Protein AF-A0A8T6U3K4-F1 (afdb_monomer)

Mean predicted aligned error: 3.11 Å

Secondary structure (DSSP, 8-state):
-HHHHHHHTT--SEEEEEES-IIIIIHHHHTT--SSTTSSS-EEEE--SHHHHHHHHHH-TTSEEEEEE-HHHHTSS-EEEEEEEEHHHHHHHHHHTT--

Foldseek 3Di:
DVVVVCVVVVQWLAEEEEEDDVPPFQVVVQVPADPDNRHRDYHYDYPDDLVRLLVVLVVCQPHFYWYWYDCRVVVHHIDTDDDRDGSVVVNVVSVVVVVD

Solvent-accessible surface area (backbone atoms only — not comparable to full-atom values): 5506 Å² total; per-residue (Å²): 101,66,63,61,53,38,60,75,66,57,48,42,55,20,36,36,32,31,28,58,42,66,70,66,36,32,53,70,44,43,76,68,41,57,93,57,87,83,46,82,45,45,39,56,43,63,40,78,44,73,69,51,42,50,54,54,34,68,74,40,54,90,22,38,29,35,35,30,38,15,31,80,68,61,80,54,56,60,41,83,75,47,66,82,37,54,22,61,59,55,48,50,54,58,55,62,65,68,77,109

Radius of gyration: 12.82 Å; Cα contacts (8 Å, |Δi|>4): 175; chains: 1; bounding box: 36×32×25 Å

Structure (mmCIF, N/CA/C/O backbone):
data_AF-A0A8T6U3K4-F1
#
_entry.id   AF-A0A8T6U3K4-F1
#
loop_
_atom_site.group_PDB
_atom_site.id
_atom_site.type_symbol
_atom_site.label_atom_id
_atom_site.label_alt_id
_atom_site.label_comp_id
_atom_site.label_asym_id
_atom_site.label_entity_id
_atom_site.label_seq_id
_atom_site.pdbx_PDB_ins_code
_atom_site.Cartn_x
_atom_site.Cartn_y
_atom_site.Cartn_z
_atom_site.occupancy
_atom_site.B_iso_or_equiv
_atom_site.auth_seq_id
_atom_site.auth_comp_id
_atom_site.auth_asym_id
_atom_site.auth_atom_id
_atom_site.pdbx_PDB_model_num
ATOM 1 N N . ASP A 1 1 ? 14.434 2.716 -4.296 1.00 89.56 1 ASP A N 1
ATOM 2 C CA . ASP A 1 1 ? 13.734 1.428 -4.486 1.00 89.56 1 ASP A CA 1
ATOM 3 C C . ASP A 1 1 ? 12.615 1.331 -3.445 1.00 89.56 1 ASP A C 1
ATOM 5 O O . ASP A 1 1 ? 12.743 1.958 -2.400 1.00 89.56 1 ASP A O 1
ATOM 9 N N . ILE A 1 2 ? 11.529 0.612 -3.729 1.00 95.19 2 ILE A N 1
ATOM 10 C CA . ILE A 1 2 ? 10.450 0.327 -2.771 1.00 95.19 2 ILE A CA 1
ATOM 11 C C . ILE A 1 2 ? 10.934 -0.580 -1.630 1.00 95.19 2 ILE A C 1
ATOM 13 O O . ILE A 1 2 ? 10.444 -0.462 -0.512 1.00 95.19 2 ILE A O 1
ATOM 17 N N . ARG A 1 3 ? 11.931 -1.442 -1.887 1.00 95.31 3 ARG A N 1
ATOM 18 C CA . ARG A 1 3 ? 12.519 -2.323 -0.864 1.00 95.31 3 ARG A CA 1
ATOM 19 C C . ARG A 1 3 ? 13.168 -1.541 0.276 1.00 95.31 3 ARG A C 1
ATOM 21 O O . ARG A 1 3 ? 12.911 -1.852 1.429 1.00 95.31 3 ARG A O 1
ATOM 28 N N . ASN A 1 4 ? 13.894 -0.468 -0.048 1.00 95.00 4 ASN A N 1
ATOM 29 C CA . ASN A 1 4 ? 14.559 0.375 0.950 1.00 95.00 4 ASN A CA 1
ATOM 30 C C . ASN A 1 4 ? 13.559 0.934 1.971 1.00 95.00 4 ASN A C 1
ATOM 32 O O . ASN A 1 4 ? 13.791 0.845 3.169 1.00 95.00 4 ASN A O 1
ATOM 36 N N . ILE A 1 5 ? 12.420 1.458 1.502 1.00 95.75 5 ILE A N 1
ATOM 37 C CA . ILE A 1 5 ? 11.404 1.991 2.418 1.00 95.75 5 ILE A CA 1
ATOM 38 C C . ILE A 1 5 ? 10.606 0.879 3.110 1.00 95.75 5 ILE A C 1
ATOM 40 O O . ILE A 1 5 ? 10.125 1.076 4.218 1.00 95.75 5 I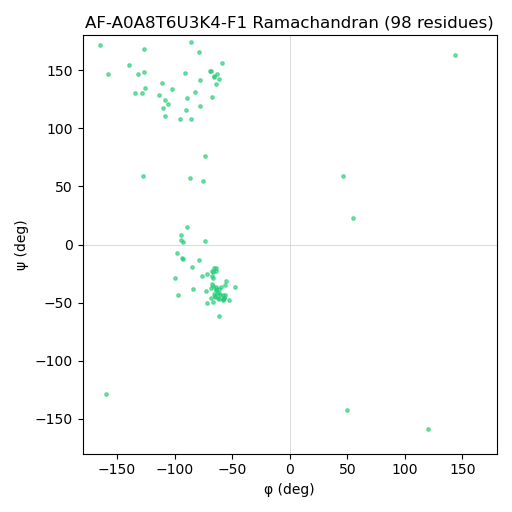LE A O 1
ATOM 44 N N . ALA A 1 6 ? 10.470 -0.299 2.496 1.00 96.38 6 ALA A N 1
ATOM 45 C CA . ALA A 1 6 ? 9.826 -1.437 3.145 1.00 96.38 6 ALA A CA 1
ATOM 46 C C . ALA A 1 6 ? 10.641 -1.959 4.338 1.00 96.38 6 ALA A C 1
ATOM 48 O O . ALA A 1 6 ? 10.050 -2.367 5.338 1.00 96.38 6 ALA A O 1
ATOM 49 N N . GLU A 1 7 ? 11.971 -1.918 4.233 1.00 95.69 7 GLU A N 1
ATOM 50 C CA . GLU A 1 7 ? 12.906 -2.218 5.319 1.00 95.69 7 GLU A CA 1
ATOM 51 C C . GLU A 1 7 ? 12.904 -1.108 6.378 1.00 95.69 7 GLU A C 1
ATOM 53 O O . GLU A 1 7 ? 12.690 -1.395 7.553 1.00 95.69 7 GLU A O 1
ATOM 58 N N . GLU A 1 8 ? 13.053 0.157 5.966 1.00 96.56 8 GLU A N 1
ATOM 59 C CA . GLU A 1 8 ? 13.086 1.324 6.862 1.00 96.56 8 GLU A CA 1
ATOM 60 C C . GLU A 1 8 ? 11.827 1.438 7.734 1.00 96.56 8 GLU A C 1
ATOM 62 O O . GLU A 1 8 ? 11.917 1.635 8.945 1.00 96.56 8 GLU A O 1
ATOM 67 N N . TYR A 1 9 ? 10.647 1.267 7.132 1.00 96.69 9 TYR A N 1
ATOM 68 C CA . TYR A 1 9 ? 9.358 1.356 7.826 1.00 96.69 9 TYR A CA 1
ATOM 69 C C . TYR A 1 9 ? 8.847 0.002 8.334 1.00 96.69 9 TYR A C 1
ATOM 71 O O . TYR A 1 9 ? 7.745 -0.066 8.881 1.00 96.69 9 TYR A O 1
ATOM 79 N N . ASN A 1 10 ? 9.619 -1.074 8.144 1.00 95.88 10 ASN A N 1
ATOM 80 C CA . ASN A 1 10 ? 9.281 -2.441 8.535 1.00 95.88 10 ASN A CA 1
ATOM 81 C C . ASN A 1 10 ? 7.842 -2.842 8.151 1.00 95.88 10 ASN A C 1
ATOM 83 O O . ASN A 1 10 ? 7.013 -3.184 8.998 1.00 95.88 10 ASN A O 1
ATOM 87 N N . PHE A 1 11 ? 7.525 -2.781 6.854 1.00 96.94 11 PHE A N 1
ATOM 88 C CA . PHE A 1 11 ? 6.155 -2.959 6.359 1.00 96.94 11 PHE A CA 1
ATOM 89 C C . PHE A 1 11 ? 5.488 -4.274 6.793 1.00 96.94 11 PHE A C 1
ATOM 91 O O . PHE A 1 11 ? 4.266 -4.287 6.954 1.00 96.94 11 PHE A O 1
ATOM 98 N N . GLY A 1 12 ? 6.240 -5.365 6.974 1.00 95.19 12 GLY A N 1
ATOM 99 C CA . GLY A 1 12 ? 5.717 -6.649 7.462 1.00 95.19 12 GLY A CA 1
ATOM 100 C C . GLY A 1 12 ? 4.466 -7.138 6.714 1.00 95.19 12 GLY A C 1
ATOM 101 O O . GLY A 1 12 ? 4.330 -6.948 5.504 1.00 95.19 12 GLY A O 1
ATOM 102 N N . LYS A 1 13 ? 3.513 -7.751 7.431 1.00 96.62 13 LYS A N 1
ATOM 103 C CA . LYS A 1 13 ? 2.196 -8.137 6.891 1.00 96.62 13 LYS A CA 1
ATOM 104 C C . LYS A 1 13 ? 1.286 -6.920 6.682 1.00 96.62 13 LYS A C 1
ATOM 106 O O . LYS A 1 13 ? 0.339 -6.689 7.433 1.00 96.62 13 LYS A O 1
ATOM 111 N N . SER A 1 14 ? 1.545 -6.160 5.627 1.00 98.00 14 SER A N 1
ATOM 112 C CA . SER A 1 14 ? 0.754 -4.981 5.266 1.00 98.00 14 SER A CA 1
ATOM 113 C C . SER A 1 14 ? 0.255 -5.012 3.825 1.00 98.00 14 SER A C 1
ATOM 115 O O . SER A 1 14 ? 0.628 -5.868 3.019 1.00 98.00 14 SER A O 1
ATOM 117 N N . LEU A 1 15 ? -0.659 -4.097 3.531 1.00 98.44 15 LEU A N 1
ATOM 118 C CA . LEU A 1 15 ? -1.090 -3.710 2.202 1.00 98.44 15 LEU A CA 1
ATOM 119 C C . LEU A 1 15 ? -0.470 -2.340 1.899 1.00 98.44 15 LEU A C 1
ATOM 121 O O . LEU A 1 15 ? -0.728 -1.366 2.601 1.00 98.44 15 LEU A O 1
ATOM 125 N N . VAL A 1 16 ? 0.323 -2.249 0.842 1.00 98.56 16 VAL A N 1
ATOM 126 C CA . VAL A 1 16 ? 0.995 -1.018 0.425 1.00 98.56 16 VAL A CA 1
ATOM 127 C C . VAL A 1 16 ? 0.328 -0.504 -0.848 1.00 98.56 16 VAL A C 1
ATOM 129 O O . VAL A 1 16 ? 0.425 -1.099 -1.923 1.00 98.56 16 VAL A O 1
ATOM 132 N N . LEU A 1 17 ? -0.378 0.611 -0.719 1.00 98.62 17 LEU A N 1
ATOM 133 C CA . LEU A 1 17 ? -1.077 1.295 -1.797 1.00 98.62 17 LEU A CA 1
ATOM 134 C C . LEU A 1 17 ? -0.115 2.240 -2.522 1.00 98.62 17 LEU A C 1
ATOM 136 O O . LEU A 1 17 ? 0.253 3.288 -1.989 1.00 98.62 17 LEU A O 1
ATOM 140 N N . ILE A 1 18 ? 0.277 1.877 -3.745 1.00 98.50 18 ILE A N 1
ATOM 141 C CA . ILE A 1 18 ? 1.196 2.662 -4.579 1.00 98.50 18 ILE A CA 1
ATOM 142 C C . ILE A 1 18 ? 0.407 3.644 -5.444 1.00 98.50 18 ILE A C 1
ATOM 144 O O . ILE A 1 18 ? -0.354 3.234 -6.325 1.00 98.50 18 ILE A O 1
ATOM 148 N N . ARG A 1 19 ? 0.613 4.943 -5.222 1.00 98.31 19 ARG A N 1
ATOM 149 C CA . ARG A 1 19 ? 0.092 6.035 -6.055 1.00 98.31 19 ARG A CA 1
ATOM 150 C C . ARG A 1 19 ? 1.085 6.406 -7.149 1.00 98.31 19 ARG A C 1
ATOM 152 O O . ARG A 1 19 ? 2.290 6.362 -6.926 1.00 98.31 19 ARG A O 1
ATOM 159 N N . GLY A 1 20 ? 0.565 6.837 -8.293 1.00 96.50 20 GLY A N 1
ATOM 160 C CA . GLY A 1 20 ? 1.356 7.243 -9.454 1.00 96.50 20 GLY A CA 1
ATOM 161 C C . GLY A 1 20 ? 1.048 6.397 -10.683 1.00 96.50 20 GLY A C 1
ATOM 162 O O . GLY A 1 20 ? -0.025 5.785 -10.789 1.00 96.50 20 GLY A O 1
ATOM 163 N N . ASN A 1 21 ? 1.984 6.377 -11.625 1.00 96.69 21 ASN A N 1
ATOM 164 C CA . ASN A 1 21 ? 1.819 5.692 -12.899 1.00 96.69 21 ASN A CA 1
ATOM 165 C C . ASN A 1 21 ? 1.801 4.167 -12.733 1.00 96.69 21 ASN A C 1
ATOM 167 O O . ASN A 1 21 ? 2.475 3.593 -11.879 1.00 96.69 21 ASN A O 1
ATOM 171 N N . ARG A 1 22 ? 1.060 3.476 -13.612 1.00 95.56 22 ARG A N 1
ATOM 172 C CA . ARG A 1 22 ? 1.059 2.004 -13.640 1.00 95.56 22 ARG A CA 1
ATOM 173 C C . ARG A 1 22 ? 2.477 1.469 -13.863 1.00 95.56 22 ARG A C 1
ATOM 175 O O . ARG A 1 22 ? 2.916 0.582 -13.144 1.00 95.56 22 ARG A O 1
ATOM 182 N N . HIS A 1 23 ? 3.181 2.029 -14.838 1.00 93.25 23 HIS A N 1
ATOM 183 C CA . HIS A 1 23 ? 4.606 1.826 -15.064 1.00 93.25 23 HIS A CA 1
ATOM 184 C C . HIS A 1 23 ? 5.283 3.209 -15.096 1.00 93.25 23 HIS A C 1
ATOM 186 O O . HIS A 1 23 ? 4.730 4.106 -15.737 1.00 93.25 23 HIS A O 1
ATOM 192 N N . PRO A 1 24 ? 6.428 3.407 -14.421 1.00 92.00 24 PRO A N 1
ATOM 193 C CA . PRO A 1 24 ? 7.208 2.384 -13.722 1.00 92.00 24 PRO A CA 1
ATOM 194 C C . PRO A 1 24 ? 6.750 2.083 -12.285 1.00 92.00 24 PRO A C 1
ATOM 196 O O . PRO A 1 24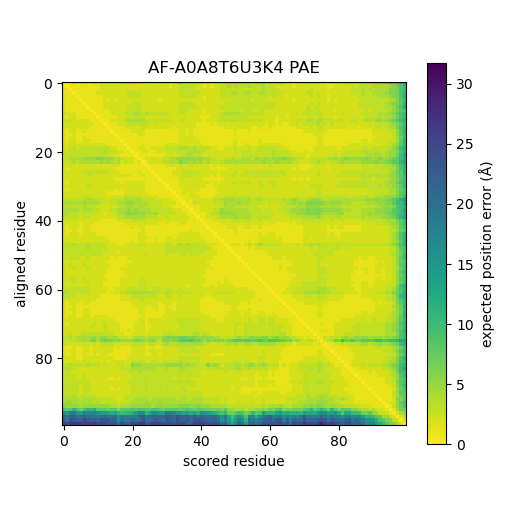 ? 7.071 1.002 -11.798 1.00 92.00 24 PRO A O 1
ATOM 199 N N . ASP A 1 25 ? 5.992 2.964 -11.625 1.00 96.44 25 ASP A N 1
ATOM 200 C CA . ASP A 1 25 ? 5.822 2.928 -10.161 1.00 96.44 25 ASP A CA 1
ATOM 201 C C . ASP A 1 25 ? 5.174 1.638 -9.635 1.00 96.44 25 ASP A C 1
ATOM 203 O O . ASP A 1 25 ? 5.779 0.890 -8.873 1.00 96.44 25 ASP A O 1
ATOM 207 N N . PHE A 1 26 ? 3.940 1.329 -10.041 1.00 97.44 26 PHE A N 1
ATOM 208 C CA . PHE A 1 26 ? 3.267 0.144 -9.505 1.00 97.44 26 PHE A CA 1
ATOM 209 C C . PHE A 1 26 ? 3.924 -1.159 -9.975 1.00 97.44 26 PHE A C 1
ATOM 211 O O . PHE A 1 26 ? 4.164 -2.048 -9.158 1.00 97.44 26 PHE A O 1
ATOM 218 N N . ILE A 1 27 ? 4.231 -1.281 -11.272 1.00 96.12 27 ILE A N 1
ATOM 219 C CA . ILE A 1 27 ? 4.812 -2.513 -11.823 1.00 96.12 27 ILE A CA 1
ATOM 220 C C . ILE A 1 27 ? 6.129 -2.857 -11.119 1.00 96.12 27 ILE A C 1
ATOM 222 O O . ILE A 1 27 ? 6.295 -4.003 -10.708 1.00 96.12 27 ILE A O 1
ATOM 226 N N . SER A 1 28 ? 7.004 -1.873 -10.886 1.00 95.12 28 SER A N 1
ATOM 227 C CA . SER A 1 28 ? 8.289 -2.097 -10.207 1.00 95.12 28 SER A CA 1
ATOM 228 C C . SER A 1 28 ? 8.140 -2.510 -8.742 1.00 95.12 28 SER A C 1
ATOM 230 O O . SER A 1 28 ? 9.046 -3.132 -8.205 1.00 95.12 28 SER A O 1
ATOM 232 N N . ALA A 1 29 ? 7.023 -2.184 -8.086 1.00 96.62 29 ALA A N 1
ATOM 233 C CA . ALA A 1 29 ? 6.727 -2.676 -6.742 1.00 96.62 29 ALA A CA 1
ATOM 234 C C . ALA A 1 29 ? 6.077 -4.066 -6.758 1.00 96.62 29 ALA A C 1
ATOM 236 O O . ALA A 1 29 ? 6.395 -4.919 -5.934 1.00 96.62 29 ALA A O 1
ATOM 237 N N . SER A 1 30 ? 5.200 -4.320 -7.731 1.00 96.50 30 SER A N 1
ATOM 238 C CA . SER A 1 30 ? 4.418 -5.557 -7.812 1.00 96.50 30 SER A CA 1
ATOM 239 C C . SER A 1 30 ? 5.254 -6.823 -8.022 1.00 96.50 30 SER A C 1
ATOM 241 O O . SER A 1 30 ? 4.801 -7.903 -7.654 1.00 96.50 30 SER A O 1
ATOM 243 N N . VAL A 1 31 ? 6.477 -6.703 -8.555 1.00 96.38 31 VAL A N 1
ATOM 244 C CA . VAL A 1 31 ? 7.407 -7.839 -8.720 1.00 96.38 31 VAL A CA 1
ATOM 245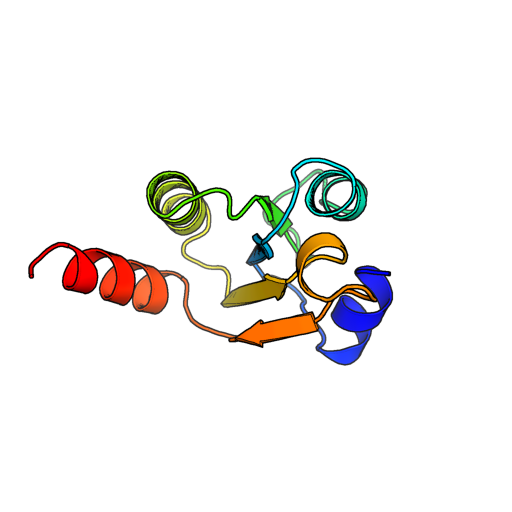 C C . VAL A 1 31 ? 7.843 -8.454 -7.388 1.00 96.38 31 VAL A C 1
ATOM 247 O O . VAL A 1 31 ? 8.274 -9.601 -7.367 1.00 96.38 31 VAL A O 1
ATOM 250 N N . TYR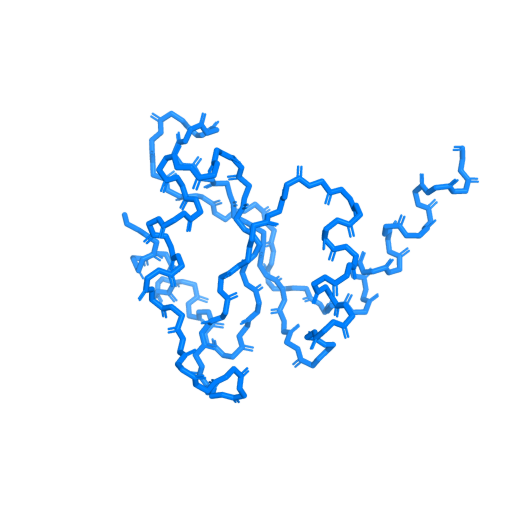 A 1 32 ? 7.716 -7.712 -6.285 1.00 96.56 32 TYR A N 1
ATOM 251 C CA . TYR A 1 32 ? 8.051 -8.176 -4.939 1.00 96.56 32 TYR A CA 1
ATOM 252 C C . TYR A 1 32 ? 6.846 -8.742 -4.183 1.00 96.56 32 TYR A C 1
ATOM 254 O O . TYR A 1 32 ? 6.965 -9.074 -3.005 1.00 96.56 32 TYR A O 1
ATOM 262 N N . ASN A 1 33 ? 5.678 -8.838 -4.824 1.00 97.38 33 ASN A N 1
ATOM 263 C CA . ASN A 1 33 ? 4.518 -9.445 -4.189 1.00 97.38 33 ASN A CA 1
ATOM 264 C C . ASN A 1 33 ? 4.770 -10.929 -3.891 1.00 97.38 33 ASN A C 1
ATOM 266 O O . ASN A 1 33 ? 5.281 -11.651 -4.752 1.00 97.38 33 ASN A O 1
ATOM 270 N N . PRO A 1 34 ? 4.357 -11.419 -2.710 1.00 96.06 34 PRO A N 1
ATOM 271 C CA . PRO A 1 34 ? 4.446 -12.836 -2.410 1.00 96.06 34 PRO A CA 1
ATOM 272 C C . PRO A 1 34 ? 3.455 -13.619 -3.278 1.00 96.06 34 PRO A C 1
ATOM 274 O O . PRO A 1 34 ? 2.367 -13.138 -3.582 1.00 96.06 34 PRO A O 1
ATOM 277 N N . VAL A 1 35 ? 3.793 -14.866 -3.616 1.00 94.88 35 VAL A N 1
ATOM 278 C CA . VAL A 1 35 ? 2.852 -15.786 -4.288 1.00 94.88 35 VAL A CA 1
ATOM 279 C C . VAL A 1 35 ? 1.658 -16.096 -3.379 1.00 94.88 35 VAL A C 1
ATOM 281 O O . VAL A 1 35 ? 0.521 -16.169 -3.836 1.00 94.88 35 VAL A O 1
ATOM 284 N N . ASN A 1 36 ? 1.916 -16.246 -2.076 1.00 93.38 36 ASN A N 1
ATOM 285 C CA . ASN A 1 36 ? 0.887 -16.387 -1.054 1.00 93.38 36 ASN A CA 1
ATOM 286 C C . ASN A 1 36 ? 0.586 -15.023 -0.416 1.00 93.38 36 ASN A C 1
ATOM 288 O O . ASN A 1 36 ? 1.373 -14.518 0.390 1.00 93.38 36 ASN A O 1
ATOM 292 N N . PHE A 1 37 ? -0.583 -14.459 -0.717 1.00 93.12 37 PHE A N 1
ATOM 293 C CA . PHE A 1 37 ? -1.007 -13.167 -0.178 1.00 93.12 37 PHE A CA 1
ATOM 294 C C . PHE A 1 37 ? -1.424 -13.184 1.299 1.00 93.12 37 PHE A C 1
ATOM 296 O O . PHE A 1 37 ? -1.783 -12.130 1.820 1.00 93.12 37 PHE A O 1
ATOM 303 N N . ASP A 1 38 ? -1.322 -14.307 2.011 1.00 92.25 38 ASP A N 1
ATOM 304 C CA . ASP A 1 38 ? -1.468 -14.378 3.473 1.00 92.25 38 ASP A CA 1
ATOM 305 C C . ASP A 1 38 ? -0.132 -14.384 4.228 1.00 92.25 38 ASP A C 1
ATOM 307 O O . ASP A 1 38 ? -0.118 -14.243 5.460 1.00 92.25 38 ASP A O 1
ATOM 311 N N . ALA A 1 39 ? 0.988 -14.483 3.502 1.00 93.00 39 ALA A N 1
ATOM 312 C CA . ALA A 1 39 ? 2.332 -14.472 4.066 1.00 93.00 39 ALA A CA 1
ATOM 313 C C . ALA A 1 39 ? 2.627 -13.184 4.856 1.00 93.00 39 ALA A C 1
ATOM 315 O O . ALA A 1 39 ? 2.039 -12.122 4.609 1.00 93.00 39 ALA A O 1
ATOM 316 N N . ASN A 1 40 ? 3.584 -13.272 5.788 1.00 94.12 40 ASN A N 1
ATOM 317 C CA . ASN A 1 40 ? 4.093 -12.140 6.571 1.00 94.12 40 ASN A CA 1
ATOM 318 C C . ASN A 1 40 ? 5.028 -11.241 5.737 1.00 94.12 40 ASN A C 1
ATOM 320 O O . ASN A 1 40 ? 6.190 -11.042 6.071 1.00 94.12 40 ASN A O 1
ATOM 324 N N . GLN A 1 41 ? 4.525 -10.775 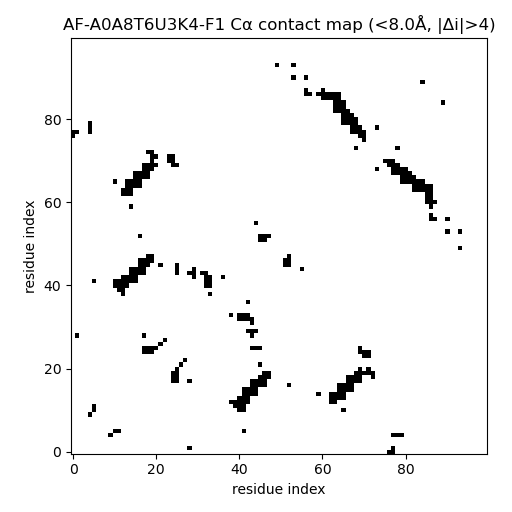4.597 1.00 96.00 41 GLN A N 1
ATOM 325 C CA . GLN A 1 41 ? 5.211 -9.936 3.620 1.00 96.00 41 GLN A CA 1
ATOM 326 C C . GLN A 1 41 ? 4.238 -8.869 3.103 1.00 96.00 41 GLN A C 1
ATOM 328 O O . GLN A 1 41 ? 3.017 -9.101 3.136 1.00 96.00 41 GLN A O 1
ATOM 333 N N . PRO A 1 42 ? 4.739 -7.715 2.633 1.00 97.75 42 PRO A N 1
ATOM 334 C CA . PRO A 1 42 ? 3.892 -6.669 2.086 1.00 97.75 42 PRO A CA 1
ATOM 335 C C . PRO A 1 42 ? 3.220 -7.135 0.793 1.00 97.75 42 PRO A C 1
ATOM 337 O O . PRO A 1 42 ? 3.801 -7.864 -0.007 1.00 97.75 42 PRO A O 1
ATOM 340 N N . VAL A 1 43 ? 1.986 -6.683 0.583 1.00 98.31 43 VAL A N 1
ATOM 341 C CA . VAL A 1 43 ? 1.281 -6.801 -0.696 1.00 98.31 43 VAL A CA 1
ATOM 342 C C . VAL A 1 43 ? 1.167 -5.407 -1.295 1.00 98.31 43 VAL A C 1
ATOM 344 O O . VAL A 1 43 ? 0.529 -4.531 -0.719 1.00 98.31 43 VAL A O 1
ATOM 347 N N . TYR A 1 44 ? 1.774 -5.196 -2.451 1.00 98.38 44 TYR A N 1
ATOM 348 C CA . TYR A 1 44 ? 1.732 -3.963 -3.222 1.00 98.38 44 TYR A CA 1
ATOM 349 C C . TYR A 1 44 ? 0.544 -3.975 -4.182 1.00 98.38 44 TYR A C 1
ATOM 351 O O . TYR A 1 44 ? 0.396 -4.880 -5.010 1.00 98.38 44 TYR A O 1
ATOM 359 N N . ALA A 1 45 ? -0.283 -2.934 -4.107 1.00 98.19 45 ALA A N 1
ATOM 360 C CA . ALA A 1 45 ? -1.454 -2.755 -4.956 1.00 98.19 45 ALA A CA 1
ATOM 361 C C . ALA A 1 45 ? -1.498 -1.343 -5.546 1.00 98.19 45 ALA A C 1
ATOM 363 O O . ALA A 1 45 ? -1.088 -0.369 -4.913 1.00 98.19 45 ALA A O 1
ATOM 364 N N . TRP A 1 46 ? -2.017 -1.222 -6.769 1.00 98.31 46 TRP A N 1
ATOM 365 C CA . TRP A 1 46 ? -2.104 0.069 -7.444 1.00 98.31 46 TRP A CA 1
ATOM 366 C C . TRP A 1 46 ? -3.268 0.903 -6.910 1.00 98.31 46 TRP A C 1
ATOM 368 O O . TRP A 1 46 ? -4.439 0.549 -7.062 1.00 98.31 46 TRP A O 1
ATOM 378 N N . ASP A 1 47 ? -2.954 2.068 -6.361 1.00 97.81 47 ASP A N 1
ATOM 379 C CA . ASP A 1 47 ? -3.914 3.046 -5.859 1.00 97.81 47 ASP A CA 1
ATOM 380 C C . ASP A 1 47 ? -4.381 3.992 -6.976 1.00 97.81 47 ASP A C 1
ATOM 382 O O . ASP A 1 47 ? -4.216 5.210 -6.916 1.00 97.81 47 ASP A O 1
ATOM 386 N N . ARG A 1 48 ? -4.938 3.412 -8.048 1.00 95.38 48 ARG A N 1
ATOM 387 C CA . ARG A 1 48 ? -5.332 4.150 -9.262 1.00 95.38 48 ARG A CA 1
ATOM 388 C C . ARG A 1 48 ? -6.389 5.219 -8.987 1.00 95.38 48 ARG A C 1
ATOM 390 O O . ARG A 1 48 ? -6.378 6.287 -9.590 1.00 95.38 48 ARG A O 1
ATOM 397 N N . ASN A 1 49 ? -7.392 4.868 -8.190 1.00 95.38 49 ASN A N 1
ATOM 398 C CA . ASN A 1 49 ? -8.530 5.719 -7.865 1.00 95.38 49 ASN A CA 1
ATOM 399 C C . ASN A 1 49 ? -9.280 5.167 -6.645 1.00 95.38 49 ASN A C 1
ATOM 401 O O . ASN A 1 49 ? -9.055 4.035 -6.210 1.00 95.38 49 ASN A O 1
ATOM 405 N N . LYS A 1 50 ? -10.239 5.950 -6.132 1.00 95.12 50 LYS A N 1
ATOM 406 C CA . LYS A 1 50 ? -11.036 5.594 -4.947 1.00 95.12 50 LYS A CA 1
ATOM 407 C C . LYS A 1 50 ? -11.779 4.257 -5.083 1.00 95.12 50 LYS A C 1
ATOM 409 O O . LYS A 1 50 ? -11.904 3.548 -4.089 1.00 95.12 50 LYS A O 1
ATOM 414 N N . LYS A 1 51 ? -12.263 3.899 -6.282 1.00 95.44 51 LYS A N 1
ATOM 415 C CA . LYS A 1 51 ? -12.967 2.625 -6.515 1.00 95.44 51 LYS A CA 1
ATOM 416 C C . LYS A 1 51 ? -12.013 1.445 -6.350 1.00 95.44 51 LYS A C 1
ATOM 418 O O . LYS A 1 51 ? -12.324 0.531 -5.600 1.00 95.44 51 LYS A O 1
ATOM 423 N N . VAL A 1 52 ? -10.846 1.493 -6.994 1.00 96.12 52 VAL A N 1
ATOM 424 C CA . VAL A 1 52 ? -9.824 0.441 -6.864 1.00 96.12 52 VAL A CA 1
ATOM 425 C C . VAL A 1 52 ? -9.354 0.333 -5.418 1.00 96.12 52 VAL A C 1
ATOM 427 O O . VAL A 1 52 ? -9.362 -0.763 -4.870 1.00 96.12 52 VAL A O 1
ATOM 430 N N . ARG A 1 53 ? -9.051 1.464 -4.765 1.00 97.62 53 ARG A N 1
ATOM 431 C CA . ARG A 1 53 ? -8.672 1.479 -3.346 1.00 97.62 53 ARG A CA 1
ATOM 432 C C . ARG A 1 53 ? -9.700 0.750 -2.482 1.00 97.62 53 ARG A C 1
ATOM 434 O O . ARG A 1 53 ? -9.327 -0.093 -1.679 1.00 97.62 53 ARG A O 1
ATOM 441 N N . ARG A 1 54 ? -10.989 1.043 -2.667 1.00 97.44 54 ARG A N 1
ATOM 442 C CA . ARG A 1 54 ? -12.076 0.409 -1.912 1.00 97.44 54 ARG A CA 1
ATOM 443 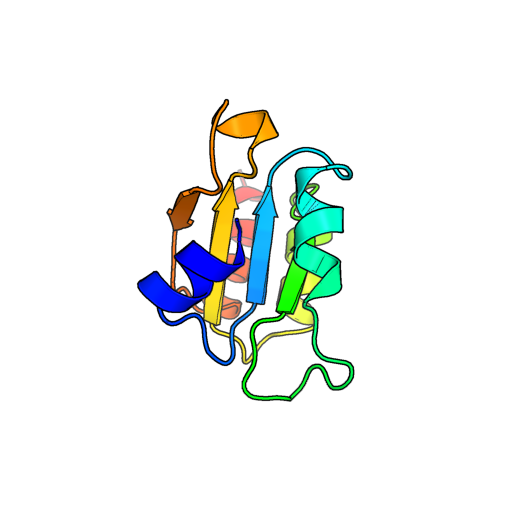C C . ARG A 1 54 ? -12.084 -1.112 -2.070 1.00 97.44 54 ARG A C 1
ATOM 445 O O . ARG A 1 54 ? -12.187 -1.814 -1.072 1.00 97.44 54 ARG A O 1
ATOM 452 N N . GLU A 1 55 ? -11.982 -1.607 -3.299 1.00 97.56 55 GLU A N 1
ATOM 453 C CA . GLU A 1 55 ? -12.019 -3.050 -3.561 1.00 97.56 55 GLU A CA 1
ATOM 454 C C . GLU A 1 55 ? -10.776 -3.766 -3.021 1.00 97.56 55 GLU A C 1
ATOM 456 O O . GLU A 1 55 ? -10.893 -4.837 -2.433 1.00 97.56 55 GLU A O 1
ATOM 461 N N . VAL A 1 56 ? -9.599 -3.141 -3.109 1.00 97.12 56 VAL A N 1
ATOM 462 C CA . VAL A 1 56 ? -8.367 -3.694 -2.528 1.00 97.12 56 VAL A CA 1
ATOM 463 C C . VAL A 1 56 ? -8.449 -3.747 -0.996 1.00 97.12 56 VAL A C 1
ATOM 465 O O . VAL A 1 56 ? -8.086 -4.758 -0.403 1.00 97.12 56 VAL A O 1
ATOM 468 N N . LEU A 1 57 ? -8.972 -2.703 -0.342 1.00 97.81 57 LEU A N 1
ATOM 469 C CA . LEU A 1 57 ? -9.150 -2.696 1.117 1.00 97.81 57 LEU A CA 1
ATOM 470 C C . LEU A 1 57 ? -10.104 -3.798 1.592 1.00 97.81 57 LEU A C 1
ATOM 472 O O . LEU A 1 57 ? -9.849 -4.426 2.614 1.00 97.81 57 LEU A O 1
ATOM 476 N N . LYS A 1 58 ? -11.175 -4.066 0.835 1.00 97.31 58 LYS A N 1
ATOM 477 C CA . LYS A 1 58 ? -12.099 -5.174 1.122 1.00 97.31 58 LYS A CA 1
ATOM 478 C C . LYS A 1 58 ? -11.453 -6.547 0.937 1.00 97.31 58 LYS A C 1
ATOM 480 O O . LYS A 1 58 ? -11.806 -7.465 1.665 1.00 97.31 58 LYS A O 1
ATOM 485 N N . ALA A 1 59 ? -10.540 -6.692 -0.025 1.00 97.00 59 ALA A N 1
ATOM 486 C CA . ALA A 1 59 ? -9.822 -7.944 -0.264 1.00 97.00 59 ALA A CA 1
ATOM 487 C C . ALA A 1 59 ? -8.781 -8.249 0.828 1.00 97.00 59 ALA A C 1
ATOM 489 O O . ALA A 1 59 ? -8.469 -9.411 1.073 1.00 97.00 59 ALA A O 1
ATOM 490 N N . PHE A 1 60 ? -8.270 -7.217 1.509 1.00 96.88 60 PHE A N 1
ATOM 491 C CA . PHE A 1 60 ? -7.236 -7.335 2.540 1.00 96.88 60 PHE A CA 1
ATOM 492 C C . PHE A 1 60 ? -7.630 -6.649 3.862 1.00 96.88 60 PHE A C 1
ATOM 494 O O . PHE A 1 60 ? -6.906 -5.773 4.340 1.00 96.88 60 PHE A O 1
ATOM 501 N N . PRO A 1 61 ? -8.743 -7.050 4.503 1.00 96.38 61 PRO A N 1
ATOM 502 C CA . PRO A 1 61 ? -9.282 -6.340 5.666 1.00 96.38 61 PRO A CA 1
ATOM 503 C C . PRO A 1 61 ? -8.374 -6.434 6.903 1.00 96.38 61 PRO A C 1
ATOM 505 O O . PRO A 1 61 ? -8.365 -5.535 7.738 1.00 96.38 61 PRO A O 1
ATOM 508 N N . ASN A 1 62 ? -7.574 -7.501 7.001 1.00 95.19 62 ASN A N 1
ATOM 509 C CA . ASN A 1 62 ? -6.718 -7.792 8.156 1.00 95.19 62 ASN A CA 1
ATOM 510 C C . ASN A 1 62 ? -5.279 -7.275 7.998 1.00 95.19 62 ASN A C 1
ATOM 512 O O . ASN A 1 62 ? -4.409 -7.627 8.794 1.00 95.19 62 ASN A O 1
ATOM 516 N N . ARG A 1 63 ? -4.992 -6.497 6.948 1.00 96.94 63 ARG A N 1
ATOM 517 C CA . ARG A 1 63 ? -3.665 -5.918 6.710 1.00 96.94 63 ARG A CA 1
ATOM 518 C C . ARG A 1 63 ? -3.669 -4.445 7.107 1.00 96.94 63 ARG A C 1
ATOM 520 O O . ARG A 1 63 ? -4.566 -3.698 6.719 1.00 96.94 63 ARG A O 1
ATOM 527 N N . LEU A 1 64 ? -2.642 -4.019 7.846 1.00 97.94 64 LEU A N 1
ATOM 528 C CA . LEU A 1 64 ? -2.359 -2.592 8.007 1.00 97.94 64 LEU A CA 1
ATOM 529 C C . LEU A 1 64 ? -2.010 -1.995 6.646 1.00 97.94 64 LEU A C 1
ATOM 531 O O . LEU A 1 64 ? -1.421 -2.666 5.801 1.00 97.94 64 LEU A O 1
ATOM 535 N N . VAL A 1 65 ? -2.382 -0.742 6.438 1.00 98.50 65 VAL A N 1
ATOM 536 C CA . VAL A 1 65 ? -2.302 -0.066 5.154 1.00 98.50 65 VAL A CA 1
ATOM 537 C C . VAL A 1 65 ? -1.279 1.050 5.211 1.00 98.50 65 VAL A C 1
ATOM 539 O O . VAL A 1 65 ? -1.345 1.921 6.080 1.00 98.50 65 VAL A O 1
ATOM 542 N N . TRP A 1 66 ? -0.381 1.034 4.236 1.00 98.62 66 TRP A N 1
ATOM 543 C CA . TRP A 1 66 ? 0.536 2.122 3.932 1.00 98.62 66 TRP A CA 1
ATOM 544 C C . TRP A 1 66 ? 0.141 2.753 2.607 1.00 98.62 66 TRP A C 1
ATOM 546 O O . TRP A 1 66 ? -0.202 2.056 1.653 1.00 98.62 66 TRP A O 1
ATOM 556 N N . ILE A 1 67 ? 0.205 4.074 2.531 1.00 98.31 67 ILE A N 1
ATOM 557 C CA . ILE A 1 67 ? 0.018 4.833 1.301 1.00 98.31 67 ILE A CA 1
ATOM 558 C C . ILE A 1 67 ? 1.375 5.385 0.903 1.00 98.31 67 ILE A C 1
ATOM 560 O O . ILE A 1 67 ? 2.010 6.094 1.680 1.00 98.31 67 ILE A O 1
ATOM 564 N N . VAL A 1 68 ? 1.804 5.081 -0.316 1.00 98.56 68 VAL A N 1
ATOM 565 C CA . VAL A 1 68 ? 3.125 5.445 -0.820 1.00 98.56 68 VAL A CA 1
ATOM 566 C C . VAL A 1 68 ?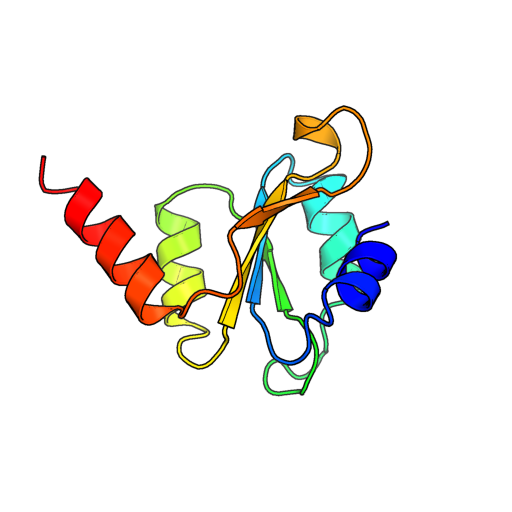 2.974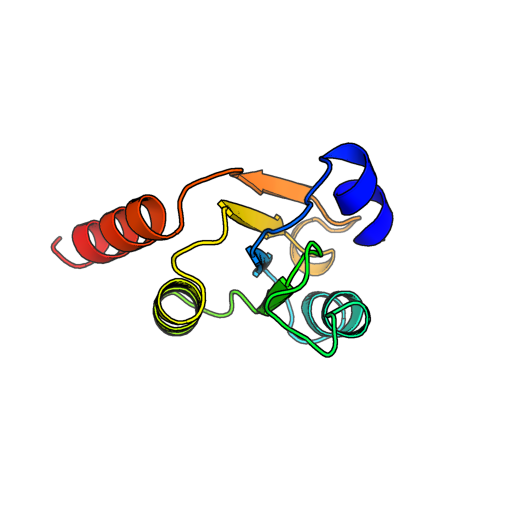 6.147 -2.162 1.00 98.56 68 VAL A C 1
ATOM 568 O O . VAL A 1 68 ? 2.297 5.650 -3.062 1.00 98.56 68 VAL A O 1
ATOM 571 N N . ASN A 1 69 ? 3.626 7.296 -2.314 1.00 98.38 69 ASN A N 1
ATOM 572 C CA . ASN A 1 69 ? 3.779 7.945 -3.609 1.00 98.38 69 ASN A CA 1
ATOM 573 C C . ASN A 1 69 ? 4.949 7.313 -4.363 1.00 98.38 69 ASN A C 1
ATOM 575 O O . ASN A 1 69 ? 6.037 7.149 -3.808 1.00 98.38 69 ASN A O 1
ATOM 579 N N . GLY A 1 70 ? 4.715 6.959 -5.624 1.00 97.56 70 GLY A N 1
ATOM 580 C CA . GLY A 1 70 ? 5.739 6.476 -6.537 1.00 97.56 70 GLY A CA 1
ATOM 581 C C . GLY A 1 70 ? 6.605 7.596 -7.128 1.00 97.56 70 GLY A C 1
ATOM 582 O O . GLY A 1 70 ? 6.217 8.769 -7.071 1.00 97.56 70 GLY A O 1
ATOM 583 N N . PRO A 1 71 ? 7.749 7.235 -7.741 1.00 96.56 71 PRO A N 1
ATOM 584 C CA . PRO A 1 71 ? 8.677 8.160 -8.394 1.00 96.56 71 PRO A CA 1
ATOM 585 C C . PRO A 1 71 ? 8.039 9.182 -9.337 1.00 96.56 71 PRO A C 1
ATOM 587 O O . PRO A 1 71 ? 8.465 10.336 -9.363 1.00 96.56 71 PRO A O 1
ATOM 590 N N . SER A 1 72 ? 6.993 8.799 -10.082 1.00 96.75 72 SER A N 1
ATOM 591 C CA . SER A 1 72 ? 6.319 9.730 -10.999 1.00 96.75 72 SER A CA 1
ATOM 592 C C . SER A 1 72 ? 5.595 10.891 -10.306 1.00 96.75 72 SER A C 1
ATOM 594 O O . SER A 1 72 ? 5.330 11.903 -10.948 1.00 96.75 72 SER A O 1
ATOM 596 N N . LEU A 1 73 ? 5.276 10.767 -9.012 1.00 96.56 73 LEU A N 1
ATOM 597 C CA . LEU A 1 73 ? 4.630 11.821 -8.221 1.00 96.56 73 LEU A CA 1
ATOM 598 C C . LEU A 1 73 ? 5.620 12.610 -7.364 1.00 96.56 73 LEU A C 1
ATOM 600 O O . LEU A 1 73 ? 5.365 13.768 -7.045 1.00 96.56 73 LEU A O 1
ATOM 604 N N . THR A 1 74 ? 6.721 11.984 -6.956 1.00 95.56 74 THR A N 1
ATOM 605 C CA . THR A 1 74 ? 7.724 12.595 -6.071 1.00 95.56 74 THR A CA 1
ATOM 606 C C . THR A 1 74 ? 8.865 13.260 -6.839 1.00 95.56 74 THR A C 1
ATOM 608 O O . THR A 1 74 ? 9.666 13.967 -6.233 1.00 95.56 74 THR A O 1
ATOM 611 N N . ASN A 1 75 ? 8.962 13.023 -8.155 1.00 92.00 75 ASN A N 1
ATOM 612 C CA . ASN A 1 75 ? 10.120 13.358 -8.990 1.00 92.00 75 ASN A CA 1
ATOM 613 C C . ASN A 1 75 ? 11.441 12.754 -8.464 1.00 92.00 75 ASN A C 1
ATOM 615 O O . ASN A 1 75 ? 12.518 13.280 -8.735 1.00 92.00 75 ASN A O 1
ATOM 619 N N . SER A 1 76 ? 11.366 11.679 -7.668 1.00 92.19 76 SER A N 1
ATOM 620 C CA . SER A 1 76 ? 12.518 11.053 -7.011 1.00 92.19 76 SER A CA 1
ATOM 621 C C . SER A 1 76 ? 12.200 9.600 -6.615 1.00 92.19 76 SER A C 1
ATOM 623 O O . SER A 1 76 ? 11.764 8.804 -7.443 1.00 92.19 76 SER A O 1
ATOM 625 N N . THR A 1 77 ? 12.439 9.209 -5.363 1.00 94.50 77 THR A N 1
ATOM 626 C CA . THR A 1 77 ? 12.186 7.871 -4.823 1.00 94.50 77 THR A CA 1
ATOM 627 C C . THR A 1 77 ? 10.746 7.705 -4.331 1.00 94.50 77 THR A C 1
ATOM 629 O O . THR A 1 77 ? 9.957 8.649 -4.299 1.00 94.50 77 THR A O 1
ATOM 632 N N . TYR A 1 78 ? 10.393 6.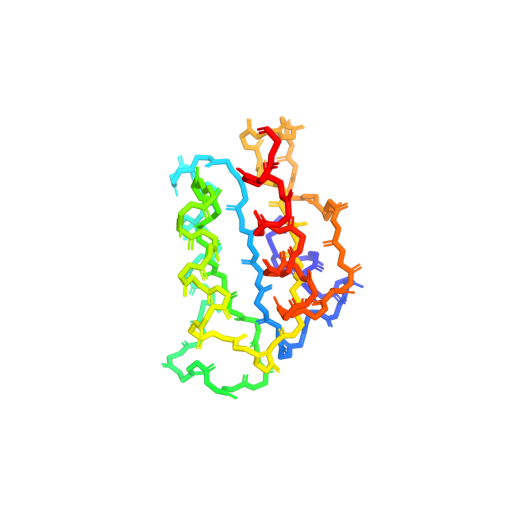481 -3.931 1.00 97.38 78 TYR A N 1
ATOM 633 C CA . TYR A 1 78 ? 9.151 6.236 -3.204 1.00 97.38 78 TYR A CA 1
ATOM 634 C C . TYR A 1 78 ? 9.143 6.996 -1.879 1.00 97.38 78 TYR A C 1
ATOM 636 O O . TYR A 1 78 ? 10.168 7.064 -1.201 1.00 97.38 78 TYR A O 1
ATOM 644 N N . GLN A 1 79 ? 7.979 7.520 -1.502 1.00 97.81 79 GLN A N 1
ATOM 645 C CA . GLN A 1 79 ? 7.794 8.247 -0.247 1.00 97.81 79 GLN A CA 1
ATOM 646 C C . GLN A 1 79 ? 6.523 7.784 0.454 1.00 97.81 79 GLN A C 1
ATOM 648 O O . GLN A 1 79 ? 5.452 7.734 -0.159 1.00 97.81 79 GLN A O 1
ATOM 653 N N . VAL A 1 80 ? 6.636 7.457 1.742 1.00 98.00 80 VAL A N 1
ATOM 654 C CA . VAL A 1 80 ? 5.477 7.167 2.589 1.00 98.00 80 VAL A CA 1
ATOM 655 C C . VAL A 1 80 ? 4.678 8.453 2.786 1.00 98.00 80 VAL A C 1
ATOM 657 O O . VAL A 1 80 ? 5.214 9.482 3.181 1.00 98.00 80 VAL A O 1
ATOM 660 N N . VAL A 1 81 ? 3.385 8.383 2.489 1.00 97.50 81 VAL A N 1
ATOM 661 C CA . VAL A 1 81 ? 2.429 9.483 2.660 1.00 97.50 81 VAL A CA 1
ATOM 662 C C . VAL A 1 81 ? 1.683 9.337 3.977 1.00 97.50 81 VAL A C 1
ATOM 664 O O . VAL A 1 81 ? 1.454 10.314 4.679 1.00 97.50 81 VAL A O 1
ATOM 667 N N . GLU A 1 82 ? 1.254 8.115 4.283 1.00 97.50 82 GLU A N 1
ATOM 668 C CA . GLU A 1 82 ? 0.439 7.816 5.456 1.00 97.50 82 GLU A CA 1
ATOM 669 C C . GLU A 1 82 ? 0.588 6.333 5.809 1.00 97.50 82 GLU A C 1
ATOM 671 O O . GLU A 1 82 ? 0.717 5.493 4.913 1.00 97.50 82 GLU A O 1
ATOM 676 N N . GLY A 1 83 ? 0.538 5.998 7.095 1.00 95.75 83 GLY A N 1
ATOM 677 C CA . GLY A 1 83 ? 0.604 4.617 7.559 1.00 95.75 83 GLY A CA 1
ATOM 678 C C . GLY A 1 83 ? 1.371 4.450 8.873 1.00 95.75 83 GLY A C 1
ATOM 679 O O . GLY A 1 83 ? 2.113 5.353 9.261 1.00 95.75 83 GLY A O 1
ATOM 680 N N . PRO A 1 84 ? 1.193 3.304 9.551 1.00 97.31 84 PRO A N 1
ATOM 681 C CA . PRO A 1 84 ? 0.217 2.266 9.224 1.00 97.31 84 PRO A CA 1
ATOM 682 C C . PRO A 1 84 ? -1.202 2.654 9.688 1.00 97.31 84 PRO A C 1
ATOM 684 O O . PRO A 1 84 ? -1.381 3.217 10.763 1.00 97.31 84 PRO A O 1
ATOM 687 N N . ILE A 1 85 ? -2.226 2.328 8.894 1.00 97.75 85 ILE A N 1
ATOM 688 C CA . ILE A 1 85 ? -3.649 2.551 9.231 1.00 97.75 85 ILE A CA 1
ATOM 689 C C . ILE A 1 85 ? -4.407 1.234 9.082 1.00 97.75 85 ILE A C 1
ATOM 691 O O . ILE A 1 85 ? -4.076 0.441 8.205 1.00 97.75 85 ILE A O 1
ATOM 695 N N . SER A 1 86 ? -5.454 0.981 9.867 1.00 97.62 86 SER A N 1
ATOM 696 C CA . SER A 1 86 ? -6.302 -0.184 9.601 1.00 97.62 86 SER A CA 1
ATOM 697 C C . SER A 1 86 ? -7.042 -0.043 8.258 1.00 97.62 86 SER A C 1
ATOM 699 O O . SER A 1 86 ? -7.468 1.051 7.864 1.00 97.62 86 SER A O 1
ATOM 701 N N . ALA A 1 87 ? -7.222 -1.158 7.541 1.00 96.94 87 ALA A N 1
ATOM 702 C CA . ALA A 1 87 ? -7.982 -1.159 6.293 1.00 96.94 87 ALA A CA 1
ATOM 703 C C . ALA A 1 87 ? -9.435 -0.697 6.509 1.00 96.94 87 ALA A C 1
ATOM 705 O O . ALA A 1 87 ? -9.984 0.035 5.682 1.00 96.94 87 ALA A O 1
ATOM 706 N N . THR A 1 88 ? -10.027 -1.063 7.649 1.00 96.31 88 THR A N 1
ATOM 707 C CA . THR A 1 88 ? -11.387 -0.685 8.055 1.00 96.31 88 THR A CA 1
ATOM 708 C C . THR A 1 88 ? -11.531 0.819 8.290 1.00 96.31 88 THR A C 1
ATOM 710 O O . THR A 1 88 ? -12.488 1.423 7.795 1.00 96.31 88 THR A O 1
ATOM 713 N N . ASP A 1 89 ? -10.577 1.457 8.974 1.00 96.81 89 ASP A N 1
ATOM 714 C CA . ASP A 1 89 ? -10.617 2.906 9.208 1.00 96.81 89 ASP A CA 1
ATOM 715 C C . ASP A 1 89 ? -10.487 3.666 7.890 1.00 96.81 89 ASP A C 1
ATOM 717 O O . ASP A 1 89 ? -11.256 4.591 7.613 1.00 96.81 89 ASP A O 1
ATOM 721 N N . LEU A 1 90 ? -9.551 3.247 7.031 1.00 96.56 90 LEU A N 1
ATOM 722 C CA . LEU A 1 90 ? -9.363 3.877 5.728 1.00 96.56 90 LEU A CA 1
ATOM 723 C C . LEU A 1 90 ? -10.596 3.696 4.829 1.00 96.56 90 LEU A C 1
ATOM 725 O O . LEU A 1 90 ? -11.003 4.636 4.143 1.00 96.56 90 LEU A O 1
ATOM 729 N N . LEU A 1 91 ? -11.232 2.523 4.862 1.00 95.94 91 LEU A N 1
ATOM 730 C CA . LEU A 1 91 ? -12.479 2.256 4.145 1.00 95.94 91 LEU A CA 1
ATOM 731 C C . LEU A 1 91 ? -13.627 3.146 4.646 1.00 95.94 91 LEU A C 1
ATOM 733 O O . LEU A 1 91 ? -14.365 3.715 3.838 1.00 95.94 91 LEU A O 1
ATOM 737 N N . THR A 1 92 ? -13.737 3.329 5.962 1.00 95.44 92 THR A N 1
ATOM 738 C CA . THR A 1 92 ? -14.738 4.205 6.587 1.00 95.44 92 THR A CA 1
ATOM 739 C C . THR A 1 92 ? -14.553 5.660 6.149 1.00 95.44 92 THR A C 1
ATOM 741 O O . THR A 1 92 ? -15.507 6.294 5.693 1.00 95.44 92 THR A O 1
ATOM 744 N N . ARG A 1 93 ? -13.313 6.174 6.161 1.00 94.19 93 ARG A N 1
ATOM 745 C CA . ARG A 1 93 ? -12.987 7.526 5.658 1.00 94.19 93 ARG A CA 1
ATOM 746 C C . ARG A 1 93 ? -13.416 7.714 4.199 1.00 94.19 93 ARG A C 1
ATOM 748 O O . ARG A 1 93 ? -13.995 8.743 3.846 1.00 94.19 93 ARG A O 1
ATOM 755 N N . LEU A 1 94 ? -13.167 6.717 3.344 1.00 92.44 94 LEU A N 1
ATOM 756 C CA . LEU A 1 94 ? -13.548 6.768 1.928 1.00 92.44 94 LEU A CA 1
ATOM 757 C C . LEU A 1 94 ? -15.062 6.824 1.725 1.00 92.44 94 LEU A C 1
ATOM 759 O O . LEU A 1 94 ? -15.510 7.495 0.798 1.00 92.44 94 LEU A O 1
ATOM 763 N N . ASN A 1 95 ? -15.837 6.134 2.561 1.00 90.19 95 ASN A N 1
ATOM 764 C CA . ASN A 1 95 ? -17.296 6.136 2.469 1.00 90.19 95 ASN A CA 1
ATOM 765 C C . ASN A 1 95 ? -17.883 7.471 2.948 1.00 90.19 95 ASN A C 1
ATOM 767 O O . ASN A 1 95 ? -18.746 8.031 2.275 1.00 90.19 95 ASN A O 1
ATOM 771 N N . ASN A 1 96 ? -17.329 8.051 4.014 1.00 87.62 96 ASN A N 1
ATOM 772 C CA . ASN A 1 96 ? -17.765 9.351 4.538 1.00 87.62 96 ASN A CA 1
ATOM 773 C C . ASN A 1 96 ? -17.447 10.523 3.592 1.00 87.62 96 ASN A C 1
ATOM 775 O O . ASN A 1 96 ? -18.109 11.554 3.635 1.00 87.62 96 ASN A O 1
ATOM 779 N N . THR A 1 97 ? -16.464 10.366 2.700 1.00 75.88 97 THR A N 1
ATOM 780 C CA . THR A 1 97 ? -16.107 11.389 1.698 1.00 75.88 97 THR A CA 1
ATOM 781 C C . THR A 1 97 ? -17.066 11.409 0.496 1.00 75.88 97 THR A C 1
ATOM 783 O O . THR A 1 97 ? -17.012 12.332 -0.306 1.00 75.88 97 THR A O 1
ATOM 786 N N . VAL A 1 98 ? -17.915 10.389 0.322 1.00 61.88 98 VAL A N 1
ATOM 787 C CA . VAL A 1 98 ? -18.909 10.320 -0.772 1.00 61.88 98 VAL A CA 1
ATOM 788 C C . VAL A 1 98 ? -20.267 10.892 -0.337 1.00 61.88 98 VAL A C 1
ATOM 790 O O . VAL A 1 98 ? -21.115 11.151 -1.178 1.00 61.88 98 VAL A O 1
ATOM 793 N N . ALA A 1 99 ? -20.468 11.115 0.966 1.00 54.22 99 ALA A N 1
ATOM 794 C CA . ALA A 1 99 ? -21.715 11.619 1.543 1.00 54.22 99 ALA A CA 1
ATOM 795 C C . ALA A 1 99 ? -21.803 13.162 1.620 1.00 54.22 99 ALA A C 1
ATOM 797 O O . ALA A 1 99 ? -22.650 13.682 2.343 1.00 54.22 99 ALA A O 1
ATOM 798 N N . LYS A 1 100 ? -20.929 13.890 0.913 1.00 41.03 100 LYS A N 1
ATOM 799 C CA . LYS A 1 100 ? -20.950 15.355 0.792 1.00 41.03 100 LYS A CA 1
ATOM 800 C C . LYS A 1 100 ? -21.044 15.775 -0.664 1.00 41.03 100 LYS A C 1
ATOM 802 O O . LYS A 1 100 ? -20.368 15.120 -1.489 1.00 41.03 100 LYS A O 1
#

Sequence (100 aa):
DIRNIAEEYNFGKSLVLIRGNRHPDFISASVYNPVNFDANQPVYAWDRNKKVRREVLKAFPNRLVWIVNGPSLTNSTYQVVEGPISATDLLTRLNNTVAK

pLDDT: mean 94.64, std 8.1, range [41.03, 98.62]

Nearest PDB structures (foldseek):
  6vu9-assembly1_A  TM=3.764E-01  e=1.314E+00  Stenotrophomonas maltophilia K279a
  7tav-assembly1_A  TM=3.665E-01  e=5.660E+00  Listeria monocytogenes